Protein AF-A0A5Q2VZN9-F1 (afdb_monomer)

Structure (mmCIF, N/CA/C/O backbone):
data_AF-A0A5Q2VZN9-F1
#
_entry.id   AF-A0A5Q2VZN9-F1
#
loop_
_atom_site.group_PDB
_atom_site.id
_atom_site.type_symbol
_atom_site.label_atom_id
_atom_site.label_alt_id
_atom_site.label_comp_id
_atom_site.label_asym_id
_atom_site.label_entity_id
_atom_site.label_seq_id
_atom_site.pdbx_PDB_ins_code
_atom_site.Cartn_x
_atom_site.Cartn_y
_atom_site.Cartn_z
_atom_site.occupancy
_atom_site.B_iso_or_equiv
_atom_site.auth_seq_id
_atom_site.auth_comp_id
_atom_site.auth_asym_id
_atom_site.auth_atom_id
_atom_site.pdbx_PDB_model_num
ATOM 1 N N . MET A 1 1 ? 8.947 -17.679 -3.274 1.00 82.38 1 MET A N 1
ATOM 2 C CA . MET A 1 1 ? 10.058 -16.702 -3.230 1.00 82.38 1 MET A CA 1
ATOM 3 C C . MET A 1 1 ? 9.489 -15.310 -3.462 1.00 82.38 1 MET A C 1
ATOM 5 O O . MET A 1 1 ? 8.975 -15.065 -4.540 1.00 82.38 1 MET A O 1
ATOM 9 N N . VAL A 1 2 ? 9.579 -14.390 -2.495 1.00 90.44 2 VAL A N 1
ATOM 10 C CA . VAL A 1 2 ? 8.965 -13.057 -2.664 1.00 90.44 2 VAL A CA 1
ATOM 11 C C . VAL A 1 2 ? 9.619 -12.275 -3.805 1.00 90.44 2 VAL A C 1
ATOM 13 O O . VAL A 1 2 ? 10.847 -12.213 -3.882 1.00 90.44 2 VAL A O 1
ATOM 16 N N . LYS A 1 3 ? 8.794 -11.689 -4.675 1.00 92.31 3 LYS A N 1
ATOM 17 C CA . LYS A 1 3 ? 9.205 -10.978 -5.897 1.00 92.31 3 LYS A CA 1
ATOM 18 C C . LYS A 1 3 ? 9.184 -9.467 -5.694 1.00 92.31 3 LYS A C 1
ATOM 20 O O . LYS A 1 3 ? 8.561 -8.958 -4.763 1.00 92.31 3 LYS A O 1
ATOM 25 N N . GLU A 1 4 ? 9.852 -8.736 -6.581 1.00 95.44 4 GLU A N 1
ATOM 26 C CA . GLU A 1 4 ? 9.650 -7.292 -6.668 1.00 95.44 4 GLU A CA 1
ATOM 27 C C . GLU A 1 4 ? 8.246 -6.960 -7.190 1.00 95.44 4 GLU A C 1
ATOM 29 O O . GLU A 1 4 ? 7.684 -7.655 -8.038 1.00 95.44 4 GLU A O 1
ATOM 34 N N . VAL A 1 5 ? 7.658 -5.881 -6.678 1.00 96.50 5 VAL A N 1
ATOM 35 C CA . VAL A 1 5 ? 6.277 -5.497 -6.994 1.00 96.50 5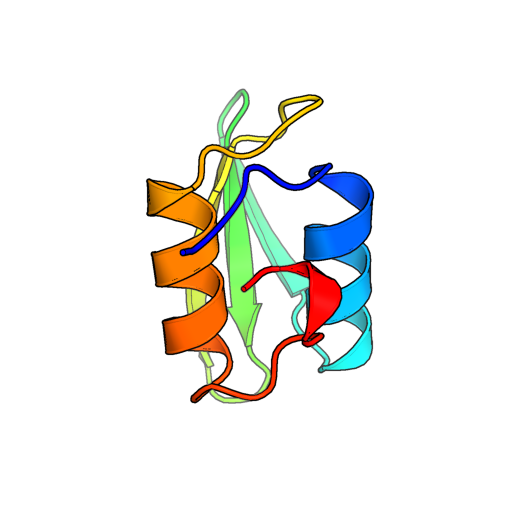 VAL A CA 1
ATOM 36 C C . VAL A 1 5 ? 6.228 -4.021 -7.350 1.00 96.50 5 VAL A C 1
ATOM 38 O O . VAL A 1 5 ? 6.882 -3.189 -6.729 1.00 96.50 5 VAL A O 1
ATOM 41 N N . LYS A 1 6 ? 5.415 -3.657 -8.347 1.00 96.94 6 LYS A N 1
ATOM 42 C CA . LYS A 1 6 ? 5.181 -2.244 -8.680 1.00 96.94 6 LYS A CA 1
ATOM 43 C C . LYS A 1 6 ? 4.610 -1.512 -7.466 1.00 96.94 6 LYS A C 1
ATOM 45 O O . LYS A 1 6 ? 3.568 -1.928 -6.959 1.00 96.94 6 LYS A O 1
ATOM 50 N N . TYR A 1 7 ? 5.187 -0.372 -7.087 1.00 96.81 7 TYR A N 1
ATOM 51 C CA . TYR A 1 7 ? 4.699 0.446 -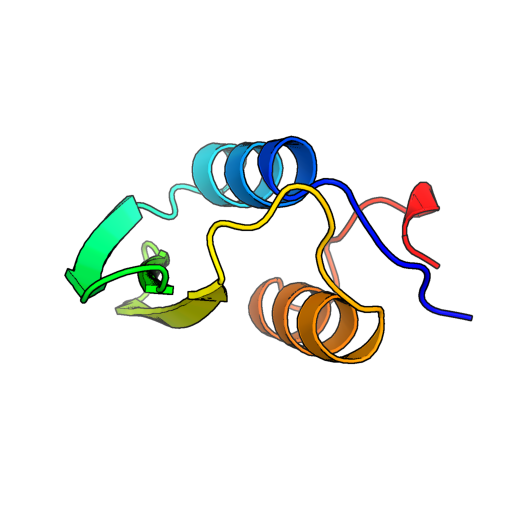5.963 1.00 96.81 7 TYR A CA 1
ATOM 52 C C . TYR A 1 7 ? 3.191 0.702 -6.044 1.00 96.81 7 TYR A C 1
ATOM 54 O O . TYR A 1 7 ? 2.477 0.520 -5.067 1.00 96.81 7 TYR A O 1
ATOM 62 N N . ARG A 1 8 ? 2.670 1.016 -7.240 1.00 96.38 8 ARG A N 1
ATOM 63 C CA . ARG A 1 8 ? 1.231 1.257 -7.441 1.00 96.38 8 ARG A CA 1
ATOM 64 C C . ARG A 1 8 ? 0.341 0.087 -7.001 1.00 96.38 8 ARG A C 1
ATOM 66 O O . ARG A 1 8 ? -0.780 0.316 -6.570 1.00 96.38 8 ARG A O 1
ATOM 73 N N . ARG A 1 9 ? 0.821 -1.161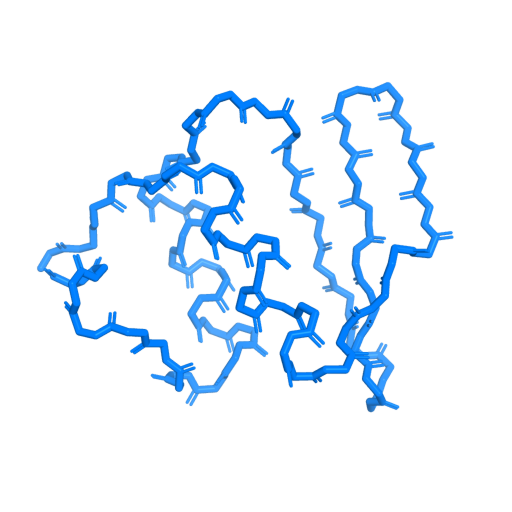 -7.119 1.00 96.12 9 ARG A N 1
ATOM 74 C CA . ARG A 1 9 ? 0.088 -2.361 -6.678 1.00 96.12 9 ARG A CA 1
ATOM 75 C C . ARG A 1 9 ? 0.119 -2.480 -5.159 1.00 96.12 9 ARG A C 1
ATOM 77 O O . ARG A 1 9 ? -0.922 -2.746 -4.575 1.00 96.12 9 ARG A O 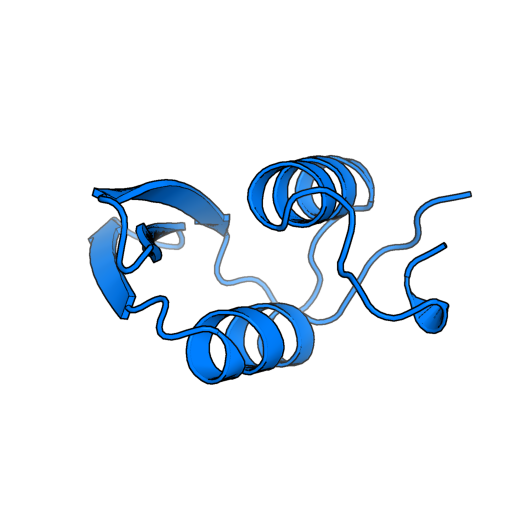1
ATOM 84 N N . VAL A 1 10 ? 1.272 -2.221 -4.542 1.00 96.25 10 VAL A N 1
ATOM 85 C CA . VAL A 1 10 ? 1.413 -2.173 -3.079 1.00 96.25 10 VAL A CA 1
ATOM 86 C C . VAL A 1 10 ? 0.506 -1.093 -2.488 1.00 96.25 10 VAL A C 1
ATOM 88 O O . VAL A 1 10 ? -0.331 -1.385 -1.643 1.00 96.25 10 VAL A O 1
ATOM 91 N N . ALA A 1 11 ? 0.588 0.133 -3.007 1.00 96.38 11 ALA A N 1
ATOM 92 C CA . ALA A 1 11 ? -0.222 1.258 -2.553 1.00 96.38 11 ALA A CA 1
ATOM 93 C C . ALA A 1 11 ? -1.730 1.018 -2.741 1.00 96.38 11 ALA A C 1
ATOM 95 O O . ALA A 1 11 ? -2.526 1.435 -1.906 1.00 96.38 11 ALA A O 1
ATOM 96 N N . ALA A 1 12 ? -2.144 0.342 -3.818 1.00 96.06 12 ALA A N 1
ATOM 97 C CA . ALA A 1 12 ? -3.543 -0.042 -4.005 1.00 96.06 12 ALA A CA 1
ATOM 98 C C . ALA A 1 12 ? -4.012 -1.056 -2.947 1.00 96.06 12 ALA A C 1
ATOM 100 O O . ALA A 1 12 ? -5.091 -0.886 -2.393 1.00 96.06 12 ALA A O 1
ATOM 101 N N . GLN A 1 13 ? -3.198 -2.070 -2.633 1.00 95.56 13 GLN A N 1
ATOM 102 C CA . GLN A 1 13 ? -3.526 -3.071 -1.609 1.00 95.56 13 GLN A CA 1
ATOM 103 C C . GLN A 1 13 ? -3.580 -2.480 -0.196 1.00 95.56 13 GLN A C 1
ATOM 105 O O . GLN A 1 13 ? -4.436 -2.874 0.592 1.00 95.56 13 GLN A O 1
ATOM 110 N N . LEU A 1 14 ? -2.703 -1.519 0.102 1.00 96.19 14 LEU A N 1
ATOM 111 C CA . LEU A 1 14 ? -2.730 -0.766 1.355 1.00 96.19 14 LEU A CA 1
ATOM 112 C C . LEU A 1 14 ? -4.014 0.064 1.475 1.00 96.19 14 LEU A C 1
ATOM 114 O O . LEU A 1 14 ? -4.734 -0.073 2.460 1.00 96.19 14 LEU A O 1
ATOM 118 N N . ARG A 1 15 ? -4.358 0.854 0.447 1.00 96.75 15 ARG A N 1
ATOM 119 C CA . ARG A 1 15 ? -5.605 1.644 0.433 1.00 96.75 15 ARG A CA 1
ATOM 120 C C . ARG A 1 15 ? -6.855 0.779 0.554 1.00 96.75 15 ARG A C 1
ATOM 122 O O . ARG A 1 15 ? -7.771 1.153 1.274 1.00 96.75 15 ARG A O 1
ATOM 129 N N . LEU A 1 16 ? -6.884 -0.372 -0.122 1.00 95.88 16 LEU A N 1
ATOM 130 C CA . LEU A 1 16 ? -7.996 -1.325 -0.036 1.00 95.88 16 LEU A CA 1
ATOM 131 C C . LEU A 1 16 ? -8.240 -1.793 1.408 1.00 95.88 16 LEU A C 1
ATOM 133 O O . LEU A 1 16 ? -9.378 -2.045 1.781 1.00 95.88 16 LEU A O 1
ATOM 137 N N . ARG A 1 17 ? -7.181 -1.862 2.221 1.00 94.88 17 ARG A N 1
ATOM 138 C CA . ARG A 1 17 ? -7.222 -2.234 3.644 1.00 94.88 17 ARG A CA 1
ATOM 139 C C . ARG A 1 17 ? -7.296 -1.024 4.581 1.00 94.88 17 ARG A C 1
ATOM 141 O O . ARG A 1 17 ? -6.945 -1.127 5.749 1.00 94.88 17 ARG A O 1
ATOM 148 N N . GLY A 1 18 ? -7.687 0.140 4.068 1.00 96.88 18 GLY A N 1
ATOM 149 C CA . GLY A 1 18 ? -7.871 1.350 4.869 1.00 96.88 18 GLY A CA 1
ATOM 150 C C . GLY A 1 18 ? -6.580 2.028 5.324 1.00 96.88 18 GLY A C 1
ATOM 151 O O . GLY A 1 18 ? -6.641 2.972 6.108 1.00 96.88 18 GLY A O 1
ATOM 152 N N . TRP A 1 19 ? -5.409 1.603 4.838 1.00 98.06 19 TRP A N 1
ATOM 153 C CA . TRP A 1 19 ? -4.176 2.319 5.144 1.00 98.06 19 TRP A CA 1
ATOM 154 C C . TRP A 1 19 ? -4.150 3.669 4.426 1.00 98.06 19 TRP A C 1
ATOM 156 O O . TRP A 1 19 ? -4.496 3.780 3.244 1.00 98.06 19 TRP A O 1
ATOM 166 N N . VAL A 1 20 ? -3.646 4.684 5.120 1.00 97.81 20 VAL A N 1
ATOM 167 C CA . VAL A 1 20 ? -3.535 6.060 4.622 1.00 97.81 20 VAL A CA 1
ATOM 168 C C . VAL A 1 20 ? -2.097 6.558 4.690 1.00 97.81 20 VAL A C 1
ATOM 170 O O . VAL A 1 20 ? -1.297 6.080 5.490 1.00 97.81 20 VAL A O 1
ATOM 173 N N . ILE A 1 21 ? -1.743 7.534 3.854 1.00 97.44 21 ILE A N 1
ATOM 174 C CA . ILE A 1 21 ? -0.428 8.183 3.930 1.00 97.44 21 ILE A CA 1
ATOM 175 C C . ILE A 1 21 ? -0.474 9.207 5.067 1.00 97.44 21 ILE A C 1
ATOM 177 O O . ILE A 1 21 ? -1.202 10.190 4.979 1.00 97.44 21 ILE A O 1
ATOM 181 N N . GLY A 1 22 ? 0.3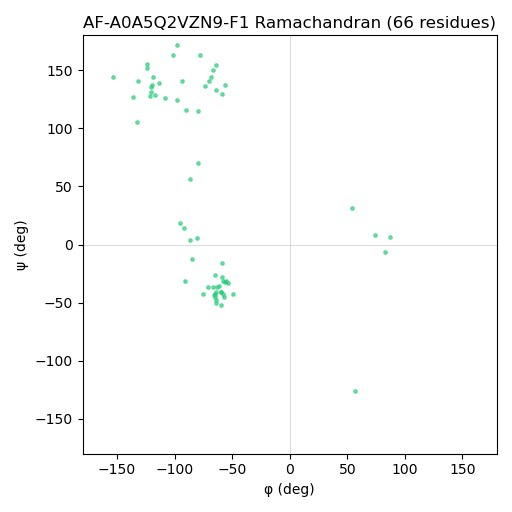13 8.984 6.120 1.00 96.12 22 GLY A N 1
ATOM 182 C CA . GLY A 1 22 ? 0.424 9.901 7.258 1.00 96.12 22 GLY A CA 1
ATOM 183 C C . GLY A 1 22 ? 1.534 10.943 7.099 1.00 96.12 22 GLY A C 1
ATOM 184 O O . GLY A 1 22 ? 1.420 12.056 7.605 1.00 96.12 22 GLY A O 1
ATOM 185 N N . ARG A 1 23 ? 2.626 10.606 6.400 1.00 95.69 23 ARG A N 1
ATOM 186 C CA . ARG A 1 23 ? 3.745 11.534 6.164 1.00 95.69 23 ARG A CA 1
ATOM 187 C C . ARG A 1 23 ? 4.489 11.190 4.885 1.00 95.69 23 ARG A C 1
ATOM 189 O O . ARG A 1 23 ? 4.744 10.020 4.628 1.00 95.69 23 ARG A O 1
ATOM 196 N N . THR A 1 24 ? 4.955 12.202 4.164 1.00 96.56 24 THR A N 1
ATOM 197 C CA . THR A 1 24 ? 5.885 12.031 3.039 1.00 96.56 24 THR A CA 1
ATOM 198 C C . THR A 1 24 ? 7.168 12.804 3.322 1.00 96.56 24 THR A C 1
ATOM 200 O O . THR A 1 24 ? 7.117 13.967 3.718 1.00 96.56 24 THR A O 1
ATOM 203 N N . ARG A 1 25 ? 8.327 12.165 3.141 1.00 94.94 25 ARG A N 1
ATOM 204 C CA . ARG A 1 25 ? 9.651 12.792 3.249 1.00 94.94 25 ARG A CA 1
ATOM 205 C C . ARG A 1 25 ? 10.492 12.396 2.041 1.00 94.94 25 ARG A C 1
ATOM 207 O O . ARG A 1 25 ? 10.975 11.268 1.955 1.00 94.94 25 ARG A O 1
ATOM 214 N N . GLY A 1 26 ? 10.675 13.336 1.117 1.00 93.81 26 GLY A N 1
ATOM 215 C CA . GLY A 1 26 ? 11.356 13.067 -0.148 1.00 93.81 26 GLY A CA 1
ATOM 216 C C . GLY A 1 26 ? 10.666 11.933 -0.910 1.00 93.81 26 GLY A C 1
ATOM 217 O O . GLY A 1 26 ? 9.455 11.964 -1.112 1.00 93.81 26 GLY A O 1
ATOM 218 N N . SER A 1 27 ? 11.429 10.910 -1.291 1.00 93.25 27 SER A N 1
ATOM 219 C CA . SER A 1 27 ? 10.919 9.727 -1.991 1.00 93.25 27 SER A CA 1
ATOM 220 C C . SER A 1 27 ? 10.270 8.680 -1.082 1.00 93.25 27 SER A C 1
ATOM 222 O O . SER A 1 27 ? 9.931 7.617 -1.583 1.00 93.25 27 SER A O 1
ATOM 224 N N . HIS A 1 28 ? 10.103 8.919 0.222 1.00 95.88 28 HIS A N 1
ATOM 225 C CA . HIS A 1 28 ? 9.532 7.937 1.149 1.00 95.88 28 HIS A CA 1
ATOM 226 C C . HIS A 1 28 ? 8.185 8.391 1.708 1.00 95.88 28 HIS A C 1
ATOM 228 O O . HIS A 1 28 ? 8.011 9.546 2.095 1.00 95.88 28 HIS A O 1
ATOM 234 N N . GLU A 1 29 ? 7.250 7.453 1.800 1.00 97.06 29 GLU A N 1
ATOM 235 C CA . GLU A 1 29 ? 5.915 7.639 2.358 1.00 97.06 29 GLU A CA 1
ATOM 236 C C . GLU A 1 29 ? 5.743 6.742 3.587 1.00 97.06 29 GLU A C 1
ATOM 238 O O . GLU A 1 29 ? 5.996 5.541 3.536 1.00 97.06 29 GLU A O 1
ATOM 243 N N . MET A 1 30 ? 5.299 7.324 4.694 1.00 97.25 30 MET A N 1
ATOM 244 C CA . MET A 1 30 ? 4.838 6.607 5.873 1.00 97.25 30 MET A CA 1
ATOM 245 C C . MET A 1 30 ? 3.339 6.361 5.740 1.00 97.25 30 MET A C 1
ATOM 247 O O . MET A 1 30 ? 2.542 7.300 5.732 1.00 97.25 30 MET A O 1
ATOM 251 N N . TRP A 1 31 ? 2.977 5.092 5.662 1.00 97.88 31 TRP A N 1
ATOM 252 C CA . TRP A 1 31 ? 1.617 4.589 5.664 1.00 97.88 31 TRP A CA 1
ATOM 253 C C . TRP A 1 31 ? 1.205 4.219 7.086 1.00 97.88 31 TRP A C 1
ATOM 255 O O . TRP A 1 31 ? 2.014 3.679 7.842 1.00 97.88 31 TRP A O 1
ATOM 265 N N . VAL A 1 32 ? -0.041 4.521 7.439 1.00 97.81 32 VAL A N 1
ATOM 266 C CA . VAL A 1 32 ? -0.639 4.255 8.748 1.00 97.81 32 VAL A CA 1
ATOM 267 C C . VAL A 1 32 ? -1.870 3.376 8.553 1.00 97.81 32 VAL A C 1
ATOM 269 O O . VAL A 1 32 ? -2.707 3.698 7.709 1.00 97.81 32 VAL A O 1
ATOM 272 N N . SER A 1 33 ? -1.958 2.262 9.280 1.00 97.12 33 SER A N 1
ATOM 273 C CA . SER A 1 33 ? -3.112 1.356 9.243 1.00 97.12 33 SER A CA 1
ATOM 274 C C . SER A 1 33 ? -4.286 1.912 10.059 1.00 97.12 33 SER A C 1
ATOM 276 O O . SER A 1 33 ? -4.067 2.782 10.909 1.00 97.12 33 SER A O 1
ATOM 278 N N . PRO A 1 34 ? -5.515 1.406 9.864 1.00 96.06 34 PRO A N 1
ATOM 279 C CA . PRO A 1 34 ? -6.657 1.755 10.716 1.00 96.06 34 PRO A CA 1
ATOM 280 C C . PRO A 1 34 ? -6.406 1.488 12.211 1.00 96.06 34 PRO A C 1
ATOM 282 O O . PRO A 1 34 ? -6.876 2.229 13.067 1.00 96.06 34 PRO A O 1
ATOM 285 N N . GLU A 1 35 ? -5.601 0.474 12.525 1.00 94.31 35 GLU A N 1
ATOM 286 C CA . GLU A 1 35 ? -5.194 0.077 13.880 1.00 94.31 35 GLU A CA 1
ATOM 287 C C . GLU A 1 35 ? -3.952 0.843 14.380 1.00 94.31 35 GLU A C 1
ATOM 289 O O . GLU A 1 35 ? -3.429 0.557 15.456 1.00 94.31 35 GLU A O 1
ATOM 294 N N . GLY A 1 36 ? -3.439 1.802 13.602 1.00 93.56 36 GLY A N 1
ATOM 295 C CA . GLY A 1 36 ? -2.319 2.667 13.978 1.00 93.56 36 GLY A CA 1
ATOM 296 C C . GLY A 1 36 ? -0.919 2.116 13.680 1.00 93.56 36 GLY A C 1
ATOM 297 O O . GLY A 1 36 ? 0.072 2.760 14.045 1.00 93.56 36 GLY A O 1
ATOM 298 N N . ARG A 1 37 ? -0.787 0.970 12.993 1.00 95.12 37 ARG A N 1
ATOM 299 C CA . ARG A 1 37 ? 0.530 0.442 12.579 1.00 95.12 37 ARG A CA 1
ATOM 300 C C . ARG A 1 37 ? 1.167 1.356 11.544 1.00 95.12 37 ARG A C 1
ATOM 302 O O . ARG A 1 37 ? 0.469 1.988 10.760 1.00 95.12 37 ARG A O 1
ATOM 309 N N . ARG A 1 38 ? 2.500 1.408 11.505 1.00 95.62 38 ARG A N 1
ATOM 310 C CA . ARG A 1 38 ? 3.249 2.280 10.587 1.00 95.62 38 ARG A CA 1
ATOM 311 C C . ARG A 1 38 ? 4.142 1.469 9.659 1.00 95.62 38 ARG A C 1
ATOM 313 O O . ARG A 1 38 ? 4.845 0.570 10.107 1.00 95.62 38 ARG A O 1
ATOM 320 N N . LEU A 1 39 ? 4.160 1.837 8.383 1.00 96.25 39 LEU A N 1
ATOM 321 C CA . LEU A 1 39 ? 4.992 1.224 7.349 1.00 96.25 39 LEU A CA 1
ATOM 322 C C . LEU A 1 39 ? 5.621 2.319 6.490 1.00 96.25 39 LEU A C 1
ATOM 324 O O . LEU A 1 39 ? 4.915 3.165 5.955 1.00 96.25 39 LEU A O 1
ATOM 328 N N . VAL A 1 40 ? 6.943 2.312 6.330 1.00 95.69 40 VAL A N 1
ATOM 329 C CA . VAL A 1 40 ? 7.631 3.258 5.439 1.00 95.69 40 VAL A CA 1
ATOM 330 C C . VAL A 1 40 ? 7.906 2.581 4.104 1.00 95.69 40 VAL A C 1
ATOM 332 O O . VAL A 1 40 ? 8.551 1.536 4.060 1.00 95.69 40 VAL A O 1
ATOM 335 N N . LEU A 1 41 ? 7.435 3.187 3.015 1.00 95.62 41 LEU A N 1
ATOM 336 C CA . LEU A 1 41 ? 7.632 2.705 1.655 1.00 95.62 41 LEU A CA 1
ATOM 337 C C . LEU A 1 41 ? 8.354 3.736 0.791 1.00 95.62 41 LEU A C 1
ATOM 339 O O . LEU A 1 41 ? 7.977 4.909 0.796 1.00 95.62 41 LEU A O 1
ATOM 343 N N . PRO A 1 42 ? 9.342 3.315 -0.012 1.00 94.56 42 PRO A N 1
ATOM 344 C CA . PRO A 1 42 ? 9.883 4.170 -1.049 1.00 94.56 42 PRO A CA 1
ATOM 345 C C . PRO A 1 42 ? 8.884 4.289 -2.210 1.00 94.56 42 PRO A C 1
ATOM 347 O O . PRO A 1 42 ? 8.323 3.304 -2.686 1.00 94.56 42 PRO A O 1
ATOM 350 N N . LYS A 1 43 ? 8.693 5.497 -2.725 1.00 91.12 43 LYS A N 1
ATOM 351 C CA . LYS A 1 43 ? 7.846 5.829 -3.873 1.00 91.12 43 LYS A CA 1
ATOM 352 C C . LYS A 1 43 ? 8.622 5.684 -5.184 1.00 91.12 43 LYS A C 1
ATOM 354 O O . LYS A 1 43 ? 8.765 6.624 -5.964 1.00 91.12 43 LYS A O 1
ATOM 359 N N . HIS A 1 44 ? 9.164 4.496 -5.415 1.00 91.94 44 HIS A N 1
ATOM 360 C CA . HIS A 1 44 ? 9.825 4.139 -6.673 1.00 91.94 44 HIS A CA 1
ATOM 361 C C . HIS A 1 44 ? 8.878 3.366 -7.591 1.00 91.94 44 HIS A C 1
ATOM 363 O O . HIS A 1 44 ? 7.779 2.991 -7.199 1.00 91.94 44 HIS A O 1
ATOM 369 N N . ARG A 1 45 ? 9.274 3.107 -8.841 1.00 95.25 45 ARG A N 1
ATOM 370 C CA . ARG A 1 45 ? 8.440 2.330 -9.776 1.00 95.25 45 ARG A CA 1
ATOM 371 C C . ARG A 1 45 ? 8.250 0.884 -9.304 1.00 95.25 45 ARG A C 1
ATOM 373 O O . ARG A 1 45 ? 7.135 0.361 -9.375 1.00 95.25 45 ARG A O 1
ATOM 380 N N . MET A 1 46 ? 9.331 0.275 -8.821 1.00 96.38 46 MET A N 1
ATOM 381 C CA . MET A 1 46 ? 9.392 -1.085 -8.289 1.00 96.38 46 MET A CA 1
ATOM 382 C C . MET A 1 46 ? 9.826 -1.048 -6.826 1.00 96.38 46 MET A C 1
ATOM 384 O O . MET A 1 46 ? 10.639 -0.216 -6.429 1.00 96.38 46 MET A O 1
ATOM 388 N N . ILE A 1 47 ? 9.264 -1.956 -6.042 1.00 95.38 47 ILE A N 1
ATOM 389 C CA . ILE A 1 47 ? 9.585 -2.197 -4.643 1.00 95.38 47 ILE A CA 1
ATOM 390 C C . ILE A 1 47 ? 10.317 -3.528 -4.580 1.00 95.38 47 ILE A C 1
ATOM 392 O O . ILE A 1 47 ? 9.812 -4.530 -5.087 1.00 95.38 47 ILE A O 1
ATOM 396 N N . SER A 1 48 ? 11.505 -3.532 -3.977 1.00 95.50 48 SER A N 1
ATOM 397 C CA . SER A 1 48 ? 12.338 -4.729 -3.879 1.00 95.50 48 SER A CA 1
ATOM 398 C C . SER A 1 48 ? 11.659 -5.821 -3.049 1.00 95.50 48 SER A C 1
ATOM 400 O O . SER A 1 48 ? 10.867 -5.539 -2.148 1.00 95.50 48 SER A O 1
ATOM 402 N N . ALA A 1 49 ? 12.015 -7.081 -3.303 1.00 95.50 49 ALA A N 1
ATOM 403 C CA . ALA A 1 49 ? 11.462 -8.234 -2.590 1.00 95.50 49 ALA A CA 1
ATOM 404 C C . ALA A 1 49 ? 11.578 -8.131 -1.055 1.00 95.50 49 ALA A C 1
ATOM 406 O O . ALA A 1 49 ? 10.706 -8.611 -0.335 1.00 95.50 49 ALA A O 1
ATOM 407 N N . GLY A 1 50 ? 12.638 -7.491 -0.543 1.00 95.25 50 GLY A N 1
ATOM 408 C CA . GLY A 1 50 ? 12.817 -7.254 0.892 1.00 95.25 50 GLY A CA 1
ATOM 409 C C . GLY A 1 50 ? 11.749 -6.330 1.475 1.00 95.25 50 GLY A C 1
ATOM 410 O O . GLY A 1 50 ? 11.152 -6.653 2.495 1.00 95.25 50 GLY A O 1
ATOM 411 N N . VAL A 1 51 ? 11.444 -5.228 0.790 1.00 95.00 51 VAL A N 1
ATOM 412 C CA . VAL A 1 51 ? 10.390 -4.303 1.225 1.00 95.00 51 VAL A CA 1
ATOM 413 C C . VAL A 1 51 ? 9.006 -4.928 1.032 1.00 95.00 51 VAL A C 1
ATOM 415 O O . VAL A 1 51 ? 8.142 -4.764 1.889 1.00 95.00 51 VAL A O 1
ATOM 418 N N . VAL A 1 52 ? 8.797 -5.706 -0.037 1.00 95.75 52 VAL A N 1
ATOM 419 C CA . VAL A 1 52 ? 7.551 -6.469 -0.229 1.00 95.75 52 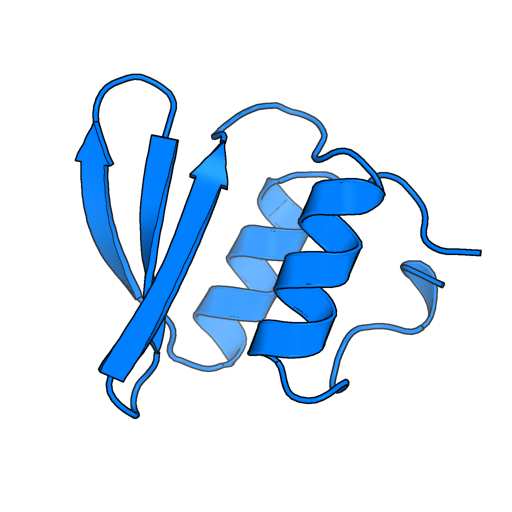VAL A CA 1
ATOM 420 C C . VAL A 1 52 ? 7.334 -7.458 0.920 1.00 95.75 52 VAL A C 1
ATOM 422 O O . VAL A 1 52 ? 6.221 -7.538 1.426 1.00 95.75 52 VAL A O 1
ATOM 425 N N . ARG A 1 53 ? 8.376 -8.147 1.407 1.00 95.69 53 ARG A N 1
ATOM 426 C CA . ARG A 1 53 ? 8.275 -8.992 2.614 1.00 95.69 53 ARG A CA 1
ATOM 427 C C . ARG A 1 53 ? 7.795 -8.205 3.833 1.00 95.69 53 A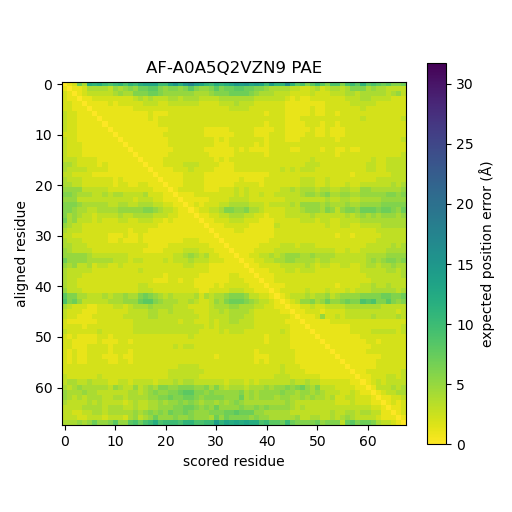RG A C 1
ATOM 429 O O . ARG A 1 53 ? 6.889 -8.671 4.517 1.00 95.69 53 ARG A O 1
ATOM 436 N N . SER A 1 54 ? 8.340 -7.011 4.070 1.00 95.00 54 SER A N 1
ATOM 437 C CA . SER A 1 54 ? 7.892 -6.146 5.170 1.00 95.00 54 SER A CA 1
ATOM 438 C C . SER A 1 54 ? 6.435 -5.710 5.013 1.00 95.00 54 SER A C 1
ATOM 440 O O . SER A 1 54 ? 5.709 -5.647 5.999 1.00 95.00 54 SER A O 1
ATOM 442 N N . VAL A 1 55 ? 5.983 -5.457 3.780 1.00 95.50 55 VAL A N 1
ATOM 443 C CA . VAL A 1 55 ? 4.567 -5.167 3.500 1.00 95.50 55 VAL A CA 1
ATOM 444 C C . VAL A 1 55 ? 3.697 -6.376 3.824 1.00 95.50 55 VAL A C 1
ATOM 446 O O . VAL A 1 55 ? 2.698 -6.221 4.511 1.00 95.50 55 VAL A O 1
ATOM 449 N N . ILE A 1 56 ? 4.068 -7.576 3.370 1.00 94.94 56 ILE A N 1
ATOM 450 C CA . ILE A 1 56 ? 3.306 -8.806 3.643 1.00 94.94 56 ILE A CA 1
ATOM 451 C C . ILE A 1 56 ? 3.171 -9.025 5.154 1.00 94.94 56 ILE A C 1
ATOM 453 O O . ILE A 1 56 ? 2.083 -9.342 5.620 1.00 94.94 56 ILE A O 1
ATOM 457 N N . ALA A 1 57 ? 4.246 -8.810 5.916 1.00 93.88 57 ALA A N 1
ATOM 458 C CA . ALA A 1 57 ? 4.208 -8.896 7.373 1.00 93.88 57 ALA A CA 1
ATOM 459 C C . ALA A 1 57 ? 3.288 -7.832 7.996 1.00 93.88 57 ALA A C 1
ATOM 461 O O . ALA A 1 57 ? 2.521 -8.142 8.898 1.00 93.88 57 ALA A O 1
ATOM 462 N N . ALA A 1 58 ? 3.311 -6.595 7.490 1.00 93.44 58 ALA A N 1
ATOM 463 C CA . ALA A 1 58 ? 2.418 -5.531 7.954 1.00 93.44 58 ALA A CA 1
ATOM 464 C C . ALA A 1 58 ? 0.935 -5.819 7.661 1.00 93.44 58 ALA A C 1
ATOM 466 O O . ALA A 1 58 ? 0.071 -5.313 8.374 1.00 93.44 58 ALA A O 1
ATOM 467 N N . LEU A 1 59 ? 0.664 -6.624 6.632 1.00 91.94 59 LEU A N 1
ATOM 468 C CA . LEU A 1 59 ? -0.660 -7.114 6.251 1.00 91.94 59 LEU A CA 1
ATOM 469 C C . LEU A 1 59 ? -1.009 -8.471 6.891 1.00 91.94 59 LEU A C 1
ATOM 471 O O . LEU A 1 59 ? -1.920 -9.137 6.414 1.00 91.94 59 LEU A O 1
ATOM 475 N N . ASP A 1 60 ? -0.271 -8.921 7.911 1.00 91.44 60 ASP A N 1
ATOM 476 C CA . ASP A 1 60 ? -0.490 -10.205 8.600 1.00 91.44 60 ASP A CA 1
ATOM 477 C C . ASP A 1 60 ? -0.522 -11.423 7.653 1.00 91.44 60 ASP A C 1
ATOM 479 O O . ASP A 1 60 ? -1.208 -12.415 7.883 1.00 91.44 60 ASP A O 1
ATOM 483 N N . GLY A 1 61 ? 0.231 -11.359 6.551 1.00 87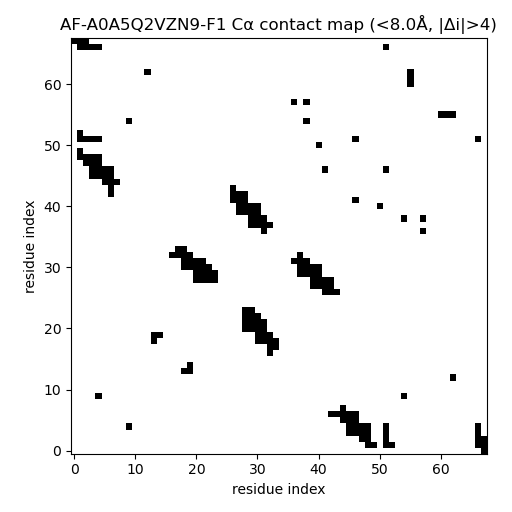.69 61 GLY A N 1
ATOM 484 C CA . GLY A 1 61 ? 0.265 -12.412 5.537 1.00 87.69 61 GLY A CA 1
ATOM 485 C C . GLY A 1 61 ? -0.871 -12.355 4.511 1.00 87.69 61 GLY A C 1
ATOM 486 O O . GLY A 1 61 ? -0.798 -13.074 3.511 1.00 87.69 61 GLY A O 1
ATOM 487 N N . ASP A 1 62 ? -1.855 -11.472 4.671 1.00 88.19 62 ASP A N 1
ATOM 488 C CA . ASP A 1 62 ? -2.945 -11.261 3.716 1.00 88.19 62 ASP A CA 1
ATOM 489 C C . ASP A 1 62 ? -2.486 -10.384 2.537 1.00 88.19 62 ASP A C 1
ATOM 491 O O . ASP A 1 62 ? -2.832 -9.211 2.380 1.00 88.19 62 ASP A O 1
ATOM 495 N N . ALA A 1 63 ? -1.624 -10.959 1.704 1.00 89.00 63 ALA A N 1
ATOM 496 C CA . ALA A 1 63 ? -1.121 -10.349 0.483 1.00 89.00 63 ALA A CA 1
ATOM 497 C C . ALA A 1 63 ? -1.400 -11.249 -0.729 1.00 89.00 63 ALA A C 1
ATOM 499 O O . ALA A 1 63 ? -1.421 -12.473 -0.576 1.00 89.00 63 ALA A O 1
ATOM 500 N N . PRO A 1 64 ? -1.548 -10.673 -1.941 1.00 90.75 64 PRO A N 1
ATOM 501 C CA . PRO A 1 64 ? -1.820 -11.448 -3.148 1.00 90.75 64 PRO A CA 1
ATOM 502 C C . PRO A 1 64 ? -0.763 -12.528 -3.414 1.00 90.75 64 PRO A C 1
ATOM 504 O O . PRO A 1 64 ? 0.436 -12.241 -3.378 1.00 90.75 64 PRO A O 1
ATOM 507 N N . ASP A 1 65 ? -1.195 -13.729 -3.803 1.00 88.31 65 ASP A N 1
ATOM 508 C CA . ASP A 1 65 ? -0.292 -14.862 -4.071 1.00 88.31 65 ASP A CA 1
ATOM 509 C C . ASP A 1 65 ? 0.741 -14.580 -5.161 1.00 88.31 65 ASP A C 1
ATOM 511 O O . ASP A 1 65 ? 1.863 -15.075 -5.107 1.00 88.31 65 ASP A O 1
ATOM 515 N N . ALA A 1 66 ? 0.419 -13.690 -6.103 1.00 88.75 66 ALA A N 1
ATOM 516 C CA . ALA A 1 66 ? 1.340 -13.249 -7.146 1.00 88.75 66 ALA A CA 1
ATOM 517 C C . ALA A 1 66 ? 2.634 -12.595 -6.611 1.00 88.75 66 ALA A C 1
ATOM 519 O O . ALA A 1 66 ? 3.588 -12.421 -7.372 1.00 88.75 66 ALA A O 1
ATOM 520 N N . TRP A 1 67 ? 2.674 -12.188 -5.337 1.00 89.81 67 TRP A N 1
ATOM 521 C CA . TRP A 1 67 ? 3.858 -11.598 -4.705 1.00 89.81 67 TRP A CA 1
ATOM 522 C C . TRP A 1 67 ? 4.829 -12.660 -4.165 1.00 89.81 67 TRP A C 1
ATOM 524 O O . TRP A 1 67 ? 5.964 -12.307 -3.832 1.00 89.81 67 TRP A O 1
ATOM 534 N N . ARG A 1 68 ? 4.404 -13.930 -4.084 1.00 83.00 68 ARG A N 1
ATOM 535 C CA . ARG A 1 68 ? 5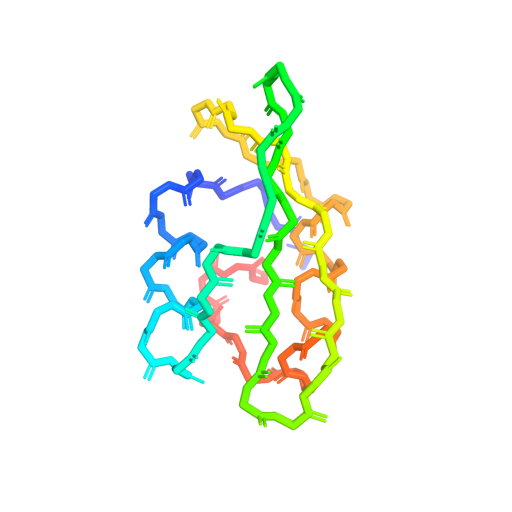.165 -15.075 -3.561 1.00 83.00 68 ARG A CA 1
ATOM 536 C C . ARG A 1 68 ? 5.813 -15.932 -4.651 1.00 83.00 68 ARG A C 1
ATOM 538 O O . ARG A 1 68 ? 5.490 -15.796 -5.858 1.00 83.00 68 ARG A O 1
#

Radius of gyration: 10.97 Å; Cα contacts (8 Å, |Δi|>4): 95; chains: 1; bounding box: 21×30×24 Å

Secondary structure (DSSP, 8-state):
-PPPEEHHHHHHHHHHTT-EEEEEETTEEEEE-TT--EEEEE-SSEE-HHHHHHHHHHTTT---GGG-

Sequence (68 aa):
MVKEVKYRRVAAQLRLRGWVIGRTRGSHEMWVSPEGRRLVLPKHRMISAGVVRSVIAALDGDAPDAWR

Foldseek 3Di:
DFAKDFVVLLVVVCVVQVWDFPDDDVQWTWIAGPVGDIQIDGNDRIDGSVSVVVSCVVVVNPDDPVRD

Solvent-accessible surface area (backbone atoms only — not comparable to full-atom values): 3898 Å² total; per-residue (Å²): 106,63,41,67,42,47,31,71,59,54,53,49,57,38,44,74,65,57,30,42,82,76,46,74,59,88,61,32,36,33,35,31,37,81,88,68,50,77,47,80,42,68,75,44,75,62,33,53,30,70,57,44,51,53,49,29,59,76,46,75,61,74,54,68,70,87,47,74

pLDDT: mean 94.35, std 3.25, range [82.38, 98.06]

Nearest PDB structures (foldseek):
  1whz-assembly1_A  TM=8.081E-01  e=5.633E-03  Thermus thermophilus
  7uwz-assembly1_A  TM=6.716E-01  e=6.071E-01  synthetic construct
  8g4l-assembly1_Z  TM=6.770E-01  e=5.694E-01  Homo sapiens
  8exw-assembly1_A  TM=7.676E-01  e=1.081E+00  Drosophila melanogaster
  5w1a-assembly1_A  TM=7.698E-01  e=1.310E+00  Drosophila melanogaster

Mean predicted aligned error: 2.68 Å